Protein AF-A0A353H837-F1 (afdb_monomer_lite)

Radius of gyration: 48.07 Å; chains: 1; bounding box: 101×65×118 Å

Secondary structure (DSSP, 8-state):
--PPP---THHHHHHHHHHHHHHHHHHHHHHHHHSSS-HHHHHHHHHHHHHHHHHHHHHHHHHHHHHHHHHHHHH-HHHHHHHHHHTS----TT------------SSS---HHHHHHHHHHHHHHHHHHHHH----

Sequence (137 aa):
MRRYSKLSSKKGKFWKILLILFFGLAVIVAWLGFGERGLIKLYRTEKERQTHINQINKLAEENRLLREEVHRLRTDMGYVEYVARKQLNMIKPNEVIYRFKKQRISDNGVRPLTQIEQHDRKTEKSEREVRQNGEPR

Structure (mmCIF, N/CA/C/O backbone):
data_AF-A0A353H837-F1
#
_entry.id   AF-A0A353H837-F1
#
loop_
_atom_site.group_PDB
_atom_site.id
_atom_site.type_symbol
_atom_site.label_atom_id
_atom_site.label_alt_id
_atom_site.label_comp_id
_atom_site.label_asym_id
_atom_site.label_entity_id
_atom_site.label_seq_id
_atom_site.pdbx_PDB_ins_code
_atom_site.Cartn_x
_atom_site.Cartn_y
_atom_site.Cartn_z
_atom_site.occupancy
_atom_site.B_iso_or_equiv
_atom_site.auth_seq_id
_atom_site.auth_comp_id
_atom_site.auth_asym_id
_atom_site.auth_atom_id
_atom_site.pdbx_PDB_model_num
ATOM 1 N N . MET A 1 1 ? -36.875 23.862 77.654 1.00 43.75 1 MET A N 1
ATOM 2 C CA . MET A 1 1 ? -36.172 24.138 76.381 1.00 43.75 1 MET A CA 1
ATOM 3 C C . MET A 1 1 ? -35.920 22.828 75.630 1.00 43.75 1 MET A C 1
ATOM 5 O O . MET A 1 1 ? -35.504 21.866 76.251 1.00 43.75 1 MET A O 1
ATOM 9 N N . ARG A 1 2 ? -36.221 22.828 74.321 1.00 55.62 2 ARG A N 1
ATOM 10 C CA . ARG A 1 2 ? -35.818 21.905 73.229 1.00 55.62 2 ARG A CA 1
ATOM 11 C C . ARG A 1 2 ? -35.977 20.381 73.435 1.00 55.62 2 ARG A C 1
ATOM 13 O O . ARG A 1 2 ? -35.043 19.675 73.791 1.00 55.62 2 ARG A O 1
ATOM 20 N N . ARG A 1 3 ? -37.164 19.872 73.065 1.00 48.41 3 ARG A N 1
ATOM 21 C CA . ARG A 1 3 ? -37.427 18.456 72.739 1.00 48.41 3 ARG A CA 1
ATOM 22 C C . ARG A 1 3 ? -36.822 18.122 71.368 1.00 48.41 3 ARG A C 1
ATOM 24 O O . ARG A 1 3 ? -37.218 18.723 70.374 1.00 48.41 3 ARG A O 1
ATOM 31 N N . TYR A 1 4 ? -35.921 17.145 71.310 1.00 58.22 4 TYR A N 1
ATOM 32 C CA . TYR A 1 4 ? -35.435 16.572 70.052 1.00 58.22 4 TYR A CA 1
ATOM 33 C C . TYR A 1 4 ? -36.380 15.469 69.562 1.00 58.22 4 TYR A C 1
ATOM 35 O O . TYR A 1 4 ? -36.713 14.533 70.290 1.00 58.22 4 TYR A O 1
ATOM 43 N N . SER A 1 5 ? -36.833 15.603 68.318 1.00 50.88 5 SER A N 1
ATOM 44 C CA . SER A 1 5 ? -37.738 14.684 67.638 1.00 50.88 5 SER A CA 1
ATOM 45 C C . SER A 1 5 ? -36.984 13.454 67.123 1.00 50.88 5 SER A C 1
ATOM 47 O O . SER A 1 5 ? -36.099 13.536 66.273 1.00 50.88 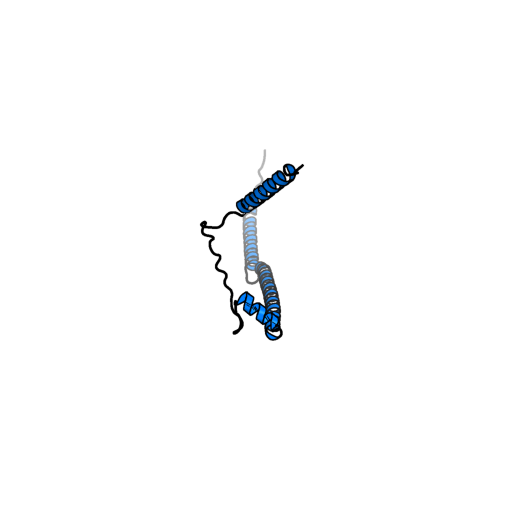5 SER A O 1
ATOM 49 N N . LYS A 1 6 ? -37.371 12.274 67.621 1.00 51.84 6 LYS A N 1
ATOM 50 C CA . LYS A 1 6 ? -37.032 10.979 67.016 1.00 51.84 6 LYS A CA 1
ATOM 51 C C . LYS A 1 6 ? -37.671 10.905 65.628 1.00 51.84 6 LYS A C 1
ATOM 53 O O . LYS A 1 6 ? -38.841 10.556 65.501 1.00 51.84 6 LYS A O 1
ATOM 58 N N . LEU A 1 7 ? -36.906 11.185 64.580 1.00 57.34 7 LEU A N 1
ATOM 59 C CA . LEU A 1 7 ? -37.322 10.903 63.210 1.00 57.34 7 LEU A CA 1
ATOM 60 C C . LEU A 1 7 ? -36.711 9.583 62.734 1.00 57.34 7 LEU A C 1
ATOM 62 O O . LEU A 1 7 ? -35.609 9.521 62.205 1.00 57.34 7 LEU A O 1
ATOM 66 N N . SER A 1 8 ? -37.510 8.532 62.934 1.00 53.00 8 SER A N 1
ATOM 67 C CA . SER A 1 8 ? -37.722 7.418 62.003 1.00 53.00 8 SER A CA 1
ATOM 68 C C . SER A 1 8 ? -36.471 6.791 61.361 1.00 53.00 8 SER A C 1
ATOM 70 O O . SER A 1 8 ? -36.066 7.092 60.238 1.00 53.00 8 SER A O 1
ATOM 72 N N . SER A 1 9 ? -35.959 5.776 62.058 1.00 54.84 9 SER A N 1
ATOM 73 C CA . SER A 1 9 ? -34.919 4.809 61.666 1.00 54.84 9 SER A CA 1
ATOM 74 C C . SER A 1 9 ? -35.256 3.946 60.420 1.00 54.84 9 SER A C 1
ATOM 76 O O . SER A 1 9 ? -34.477 3.078 60.027 1.00 54.84 9 SER A O 1
ATOM 78 N N . LYS A 1 10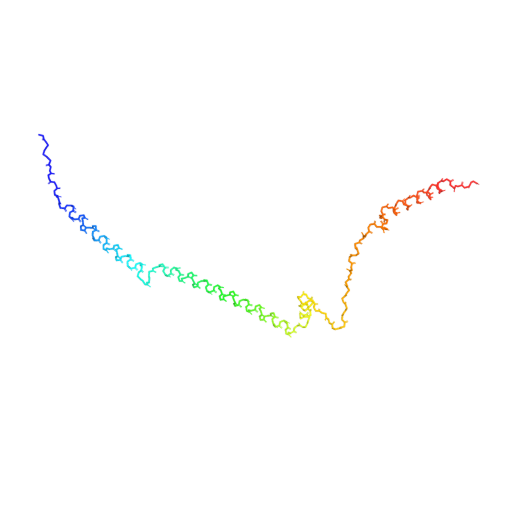 ? -36.375 4.181 59.713 1.00 57.06 10 LYS A N 1
ATOM 79 C CA . LYS A 1 10 ? -36.697 3.435 58.477 1.00 57.06 10 LYS A CA 1
ATOM 80 C C . LYS A 1 10 ? -35.833 3.834 57.273 1.00 57.06 10 LYS A C 1
ATOM 82 O O . LYS A 1 10 ? -35.653 3.009 56.380 1.00 57.06 10 LYS A O 1
ATOM 87 N N . LYS A 1 11 ? -35.248 5.041 57.258 1.00 60.38 11 LYS A N 1
ATOM 88 C CA . LYS A 1 11 ? -34.463 5.553 56.115 1.00 60.38 11 LYS A CA 1
ATOM 89 C C . LYS A 1 11 ? -33.262 4.673 55.765 1.00 60.38 11 LYS A C 1
ATOM 91 O O . LYS A 1 11 ? -33.011 4.457 54.590 1.00 60.38 11 LYS A O 1
ATOM 96 N N . GLY A 1 12 ? -32.579 4.101 56.761 1.00 66.06 12 GLY A N 1
ATOM 97 C CA . GLY A 1 12 ? -31.418 3.233 56.528 1.00 66.06 12 GLY A CA 1
ATOM 98 C C . GLY A 1 12 ? -31.774 1.905 55.854 1.00 66.06 12 GLY A C 1
ATOM 99 O O . GLY A 1 12 ? -31.024 1.427 55.011 1.00 66.06 12 GLY A O 1
ATOM 100 N N . LYS A 1 13 ? -32.941 1.323 56.172 1.00 74.88 13 LYS A N 1
ATOM 101 C CA . LYS A 1 13 ? -33.422 0.104 55.499 1.00 74.88 13 LYS A CA 1
ATOM 102 C C . LYS A 1 13 ? -33.865 0.411 54.066 1.00 74.88 13 LYS A C 1
ATOM 104 O O . LYS A 1 13 ? -33.485 -0.316 53.159 1.00 74.88 13 LYS A O 1
ATOM 109 N N . PHE A 1 14 ? -34.578 1.522 53.857 1.00 78.75 14 PHE A N 1
ATOM 110 C CA . PHE A 1 14 ? -34.956 1.991 52.517 1.00 78.75 14 PHE A CA 1
ATOM 111 C C . PHE A 1 14 ? -33.745 2.330 51.644 1.00 78.75 14 PHE A C 1
ATOM 113 O O . PHE A 1 14 ? -33.719 1.947 50.482 1.00 78.75 14 PHE A O 1
ATOM 120 N N . TRP A 1 15 ? -32.717 2.975 52.201 1.00 84.19 15 TRP A N 1
ATOM 121 C CA . TRP A 1 15 ? -31.469 3.247 51.486 1.00 84.19 15 TRP A CA 1
ATOM 122 C C . TRP A 1 15 ? -30.742 1.967 51.086 1.00 84.19 15 TRP A C 1
ATOM 124 O O . TRP A 1 15 ? -30.274 1.872 49.961 1.00 84.19 15 TRP A O 1
ATOM 134 N N . LYS A 1 16 ? -30.699 0.955 51.962 1.00 85.44 16 LYS A N 1
ATOM 135 C CA . LYS A 1 16 ? -30.124 -0.357 51.622 1.00 85.44 16 LYS A CA 1
ATOM 136 C C . LYS A 1 16 ? -30.888 -1.042 50.485 1.00 85.44 16 LYS A C 1
ATOM 138 O O . LYS A 1 16 ? -30.262 -1.586 49.585 1.00 85.44 16 LYS A O 1
ATOM 143 N N . ILE A 1 17 ? -32.221 -0.977 50.499 1.00 87.31 17 ILE A N 1
ATOM 144 C CA . ILE A 1 17 ? -33.076 -1.532 49.435 1.00 87.31 17 ILE A CA 1
ATOM 145 C C . ILE A 1 17 ? -32.866 -0.780 48.116 1.00 87.31 17 ILE A C 1
ATOM 147 O O . ILE A 1 17 ? -32.737 -1.410 47.071 1.00 87.31 17 ILE A O 1
ATOM 151 N N . LEU A 1 18 ? -32.763 0.549 48.165 1.00 88.75 18 LEU A N 1
ATOM 152 C CA . LEU A 1 18 ? -32.483 1.371 46.989 1.00 88.75 18 LEU A CA 1
ATOM 153 C C . LEU A 1 18 ? -31.087 1.083 46.418 1.00 88.75 18 LEU A C 1
ATOM 155 O O . LEU A 1 18 ? -30.934 1.000 45.204 1.00 88.75 18 LEU A O 1
ATOM 159 N N . LEU A 1 19 ? -30.091 0.864 47.283 1.00 90.31 19 LEU A N 1
ATOM 160 C CA . LEU A 1 19 ? -28.731 0.503 46.884 1.00 90.31 19 LEU A CA 1
ATOM 161 C C . LEU A 1 19 ? -28.691 -0.868 46.194 1.00 90.31 19 LEU A C 1
ATOM 163 O O . LEU A 1 19 ? -28.047 -1.015 45.162 1.00 90.31 19 LEU A O 1
ATOM 167 N N . ILE A 1 20 ? -29.410 -1.856 46.736 1.00 90.88 20 ILE A N 1
ATOM 168 C CA . ILE A 1 20 ? -29.529 -3.201 46.153 1.00 90.88 20 ILE A CA 1
ATOM 169 C C . ILE A 1 20 ? -30.242 -3.149 44.801 1.00 90.88 20 ILE A C 1
ATOM 171 O O . ILE A 1 20 ? -29.789 -3.783 43.851 1.00 90.88 20 ILE A O 1
ATOM 175 N N . LEU A 1 21 ? -31.322 -2.371 44.692 1.00 90.88 21 LEU A N 1
ATOM 176 C CA . LEU A 1 21 ? -32.049 -2.202 43.436 1.00 90.88 21 LEU A CA 1
ATOM 177 C C . LEU A 1 21 ? -31.179 -1.520 42.374 1.00 90.88 21 LEU A C 1
ATOM 179 O O . LEU A 1 21 ? -31.134 -1.969 41.231 1.00 90.88 21 LEU A O 1
ATOM 183 N N . PHE A 1 22 ? -30.451 -0.472 42.761 1.00 91.38 22 PHE A N 1
ATOM 184 C CA . PHE A 1 22 ? -29.516 0.220 41.881 1.00 91.38 22 PHE A CA 1
ATOM 185 C C . PHE A 1 22 ? -28.382 -0.702 41.425 1.00 91.38 22 PHE A C 1
ATOM 187 O O . PHE A 1 22 ? -28.046 -0.726 40.245 1.00 91.38 22 PHE A O 1
ATOM 194 N N . PHE A 1 23 ? -27.832 -1.508 42.335 1.00 90.94 23 PHE A N 1
ATOM 195 C CA . PHE A 1 23 ? -26.787 -2.474 42.011 1.00 90.94 23 PHE A CA 1
ATOM 196 C C . PHE A 1 23 ? -27.293 -3.573 41.068 1.00 90.94 23 PHE A C 1
ATOM 198 O O . PHE A 1 23 ? -26.628 -3.889 40.087 1.00 90.94 23 PHE A O 1
ATOM 205 N N . GLY A 1 24 ? -28.499 -4.103 41.300 1.00 89.12 24 GLY A N 1
ATOM 206 C CA . GLY A 1 24 ? -29.136 -5.062 40.394 1.00 89.12 24 GLY A CA 1
ATOM 207 C C . GLY A 1 24 ? -29.373 -4.477 39.000 1.00 89.12 24 GLY A C 1
ATOM 208 O O . GLY A 1 24 ? -29.048 -5.113 38.000 1.00 89.12 24 GLY A O 1
ATOM 209 N N . LEU A 1 25 ? -29.856 -3.234 38.923 1.00 87.50 25 LEU A N 1
ATOM 210 C CA . LEU A 1 25 ? -30.044 -2.534 37.652 1.00 87.50 25 LEU A CA 1
ATOM 211 C C . LEU A 1 25 ? -28.709 -2.280 36.940 1.00 87.50 25 LEU A C 1
ATOM 213 O O . LEU A 1 25 ? -28.619 -2.469 35.731 1.00 87.50 25 LEU A O 1
ATOM 217 N N . ALA A 1 26 ? -27.658 -1.920 37.679 1.00 85.38 26 ALA A N 1
ATOM 218 C CA . ALA A 1 26 ? -26.316 -1.743 37.135 1.00 85.38 26 ALA A CA 1
ATOM 219 C C . ALA A 1 26 ? -25.749 -3.052 36.568 1.00 85.38 26 ALA A C 1
ATOM 221 O O . ALA A 1 26 ? -25.153 -3.033 35.495 1.00 85.38 26 ALA A O 1
ATOM 222 N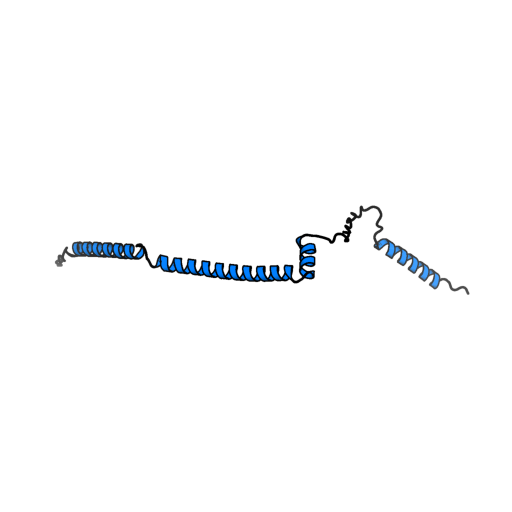 N . VAL A 1 27 ? -25.979 -4.189 37.234 1.00 83.62 27 VAL A N 1
ATOM 223 C CA . VAL A 1 27 ? -25.580 -5.511 36.725 1.00 83.62 27 VAL A CA 1
ATOM 224 C C . VAL A 1 27 ? -26.367 -5.876 35.470 1.00 83.62 27 VAL A C 1
ATOM 226 O O . VAL A 1 27 ? -25.768 -6.379 34.530 1.00 83.62 27 VAL A O 1
ATOM 229 N N . ILE A 1 28 ? -27.667 -5.576 35.399 1.00 81.56 28 ILE A N 1
ATOM 230 C CA . ILE A 1 28 ? -28.480 -5.813 34.193 1.00 81.56 28 ILE A CA 1
ATOM 231 C C . ILE A 1 28 ? -27.999 -4.939 33.030 1.00 81.56 28 ILE A C 1
ATOM 233 O O . ILE A 1 28 ? -27.838 -5.438 31.922 1.00 81.56 28 ILE A O 1
ATOM 237 N N . VAL A 1 29 ? -27.724 -3.654 33.267 1.00 79.50 29 VAL A N 1
ATOM 238 C CA . VAL A 1 29 ? -27.199 -2.734 32.243 1.00 79.50 29 VAL A CA 1
ATOM 239 C C . VAL A 1 29 ? -25.791 -3.140 31.809 1.00 79.50 29 VAL A C 1
ATOM 241 O O . VAL A 1 29 ? -25.488 -3.108 30.619 1.00 79.50 29 VAL A O 1
ATOM 244 N N . ALA A 1 30 ? -24.943 -3.575 32.742 1.00 76.12 30 ALA A N 1
ATOM 245 C CA . ALA A 1 30 ? -23.632 -4.126 32.428 1.00 76.12 30 ALA A CA 1
ATOM 246 C C . ALA A 1 30 ? -23.768 -5.418 31.616 1.00 76.12 30 ALA A C 1
ATOM 248 O O . ALA A 1 30 ? -23.134 -5.540 30.580 1.00 76.12 30 ALA A O 1
ATOM 249 N N . TRP A 1 31 ? -24.643 -6.347 31.998 1.00 72.81 31 TRP A N 1
ATOM 250 C CA . TRP A 1 31 ? -24.886 -7.574 31.239 1.00 72.81 31 TRP A CA 1
ATOM 251 C C . TRP A 1 31 ? -25.450 -7.277 29.849 1.00 72.81 31 TRP A C 1
ATOM 253 O O . TRP A 1 31 ? -25.048 -7.907 28.883 1.00 72.81 31 TRP A O 1
ATOM 263 N N . LEU A 1 32 ? -26.328 -6.286 29.705 1.00 69.50 32 LEU A N 1
ATOM 264 C CA . LEU A 1 32 ? -26.882 -5.890 28.410 1.00 69.50 32 LEU A CA 1
ATOM 265 C C . LEU A 1 32 ? -25.848 -5.148 27.541 1.00 69.50 32 LEU A C 1
ATOM 267 O O . LEU A 1 32 ? -25.856 -5.270 26.319 1.00 69.50 32 LEU A O 1
ATOM 271 N N . GLY A 1 33 ? -24.931 -4.407 28.169 1.00 65.62 33 GLY A N 1
ATOM 272 C CA . GLY A 1 33 ? -23.817 -3.727 27.506 1.00 65.62 33 GLY A CA 1
ATOM 273 C C . GLY A 1 33 ? -22.645 -4.648 27.145 1.00 65.62 33 GLY A C 1
ATOM 274 O O . GLY A 1 33 ? -21.994 -4.426 26.125 1.00 65.62 33 GLY A O 1
ATOM 275 N N . PHE A 1 34 ? -22.391 -5.684 27.947 1.00 64.00 34 PHE A N 1
ATOM 276 C CA . PHE A 1 34 ? -21.302 -6.656 27.777 1.00 64.00 34 PHE A CA 1
ATOM 277 C C . PHE A 1 34 ? -21.758 -7.993 27.160 1.00 64.00 34 PHE A C 1
ATOM 279 O O . PHE A 1 34 ? -20.921 -8.775 26.715 1.00 64.00 34 PHE A O 1
ATOM 286 N N . GLY A 1 35 ? -23.061 -8.265 27.094 1.00 56.34 35 GLY A N 1
ATOM 287 C CA . GLY A 1 35 ? -23.637 -9.515 26.602 1.00 56.34 35 GLY A CA 1
ATOM 288 C C . GL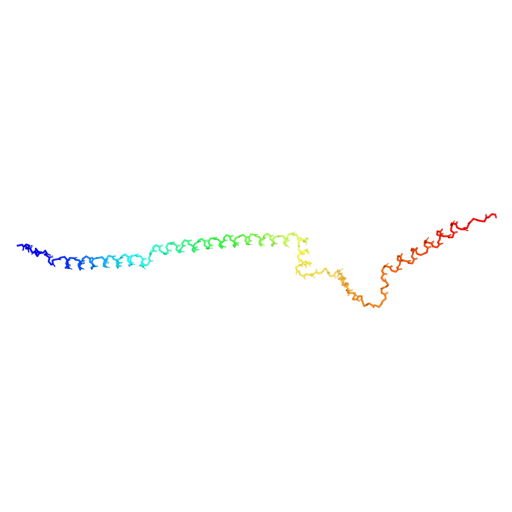Y A 1 35 ? -23.800 -9.510 25.089 1.00 56.34 35 GLY A C 1
ATOM 289 O O . GLY A 1 35 ? -24.699 -8.865 24.564 1.00 56.34 35 GLY A O 1
ATOM 290 N N . GLU A 1 36 ? -22.907 -10.230 24.405 1.00 54.00 36 GLU A N 1
ATOM 291 C CA . GLU A 1 36 ? -22.964 -10.781 23.032 1.00 54.00 36 GLU A CA 1
ATOM 292 C C . GLU A 1 36 ? -23.267 -9.853 21.830 1.00 54.00 36 GLU A C 1
ATOM 294 O O . GLU A 1 36 ? -22.855 -10.174 20.710 1.00 54.00 36 GLU A O 1
ATOM 299 N N . ARG A 1 37 ? -23.894 -8.683 22.011 1.00 54.75 37 ARG A N 1
ATOM 300 C CA . ARG A 1 37 ? -24.254 -7.705 20.963 1.00 54.75 37 ARG A CA 1
ATOM 301 C C . ARG A 1 37 ? -24.191 -6.238 21.428 1.00 54.75 37 ARG A C 1
ATOM 303 O O . ARG A 1 37 ? -24.848 -5.385 20.840 1.00 54.75 37 ARG A O 1
ATOM 310 N N . GLY A 1 38 ? -23.428 -5.925 22.475 1.00 59.03 38 GLY A N 1
ATOM 311 C CA . GLY A 1 38 ? -23.310 -4.555 22.990 1.00 59.03 38 GLY A CA 1
ATOM 312 C C . GLY A 1 38 ? -22.817 -3.540 21.946 1.00 59.03 38 GLY A C 1
ATOM 313 O O . GLY A 1 38 ? -22.019 -3.877 21.070 1.00 59.03 38 GLY A O 1
ATOM 314 N N . LEU A 1 39 ? -23.259 -2.279 22.073 1.00 55.25 39 LEU A N 1
ATOM 315 C CA . LEU A 1 39 ? -22.985 -1.120 21.191 1.00 55.25 39 LEU A CA 1
ATOM 316 C C . LEU A 1 39 ? -21.504 -0.943 20.793 1.00 55.25 39 LEU A C 1
ATOM 318 O O . LEU A 1 39 ? -21.195 -0.415 19.726 1.00 55.25 39 LEU A 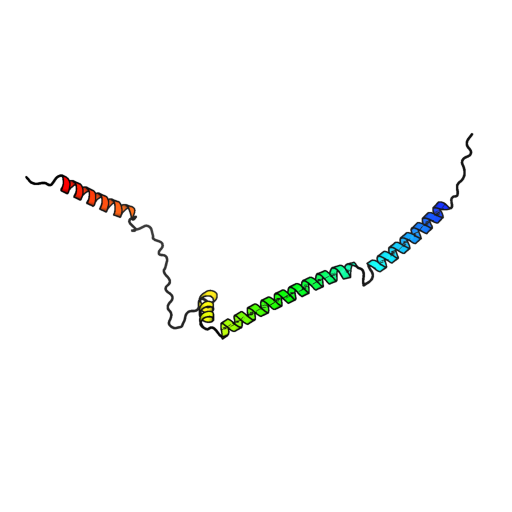O 1
ATOM 322 N N . ILE A 1 40 ? -20.585 -1.435 21.625 1.00 57.31 40 ILE A N 1
ATOM 323 C CA . ILE A 1 40 ? -19.137 -1.464 21.377 1.00 57.31 40 ILE A CA 1
ATOM 324 C C . ILE A 1 40 ? -18.781 -2.322 20.154 1.00 57.31 40 ILE A C 1
ATOM 326 O O . ILE A 1 40 ? -17.897 -1.950 19.382 1.00 57.31 40 ILE A O 1
ATOM 330 N N . LYS A 1 41 ? -19.480 -3.442 19.930 1.00 54.72 41 LYS A N 1
ATOM 331 C CA . LYS A 1 41 ? -19.260 -4.308 18.766 1.00 54.72 41 LYS A CA 1
ATOM 332 C C . LYS A 1 41 ? -19.776 -3.651 17.488 1.00 54.72 41 LYS A C 1
ATOM 334 O O . LYS A 1 41 ? -19.085 -3.716 16.486 1.00 54.72 41 LYS A O 1
ATOM 339 N N . LEU A 1 42 ? -20.901 -2.930 17.531 1.00 56.62 42 LEU A N 1
ATOM 340 C CA . LEU A 1 42 ? -21.402 -2.189 16.365 1.00 56.62 42 LEU A CA 1
ATOM 341 C C . LEU A 1 42 ? -20.415 -1.092 15.928 1.00 56.62 42 LEU A C 1
ATOM 343 O O . LEU A 1 42 ? -20.129 -0.953 14.742 1.00 56.62 42 LEU A O 1
ATOM 347 N N . TYR A 1 43 ? -19.809 -0.387 16.889 1.00 55.97 43 TYR A N 1
ATOM 348 C CA . TYR A 1 43 ? -18.797 0.633 16.596 1.00 55.97 43 TYR A CA 1
ATOM 349 C C . TYR A 1 43 ? -17.470 0.041 16.093 1.00 55.97 43 TYR A C 1
ATOM 351 O O . TYR A 1 43 ? -16.785 0.645 15.266 1.00 55.97 43 TYR A O 1
ATOM 359 N N . ARG A 1 44 ? -17.095 -1.152 16.572 1.00 55.69 44 ARG A N 1
ATOM 360 C CA . ARG A 1 44 ? -15.872 -1.841 16.135 1.00 55.69 44 ARG A CA 1
ATOM 361 C C . ARG A 1 44 ? -16.042 -2.515 14.772 1.00 55.69 44 ARG A C 1
ATOM 363 O O . ARG A 1 44 ? -15.152 -2.405 13.935 1.00 55.69 44 ARG A O 1
ATOM 370 N N . THR A 1 45 ? -17.200 -3.121 14.520 1.00 55.75 45 THR A N 1
ATOM 371 C CA . THR A 1 45 ? -17.534 -3.784 13.255 1.00 55.75 45 THR A CA 1
ATOM 372 C C . THR A 1 45 ? -17.684 -2.788 12.109 1.00 55.75 45 THR A C 1
ATOM 374 O O . THR A 1 45 ? -17.252 -3.098 11.004 1.00 55.75 45 THR A O 1
ATOM 377 N N . GLU A 1 46 ? -18.188 -1.571 12.345 1.00 59.06 46 GLU A N 1
ATOM 378 C CA . GLU A 1 46 ? -18.207 -0.550 11.287 1.00 59.06 46 GLU A CA 1
ATOM 379 C C . GLU A 1 46 ? -16.785 -0.119 10.899 1.00 59.06 46 GLU A C 1
ATOM 381 O O . GLU A 1 46 ? -16.470 0.035 9.721 1.00 59.06 46 GLU A O 1
ATOM 386 N N . LYS A 1 47 ? -15.878 -0.008 11.877 1.00 58.75 47 LYS A N 1
ATOM 387 C CA . LYS A 1 47 ? -14.480 0.349 11.607 1.00 58.75 47 LYS A CA 1
ATOM 388 C C . LYS A 1 47 ? -13.750 -0.751 10.832 1.00 58.75 47 LYS A C 1
ATOM 390 O O . LYS A 1 47 ? -13.032 -0.446 9.883 1.00 58.75 47 LYS A O 1
ATOM 395 N N . GLU A 1 48 ? -13.975 -2.014 11.191 1.00 60.66 48 GLU A N 1
ATOM 396 C CA . GLU A 1 48 ? -13.436 -3.175 10.468 1.00 60.66 48 GLU A CA 1
ATOM 397 C C . GLU A 1 48 ? -14.008 -3.259 9.043 1.00 60.66 48 GLU A C 1
ATOM 399 O O . GLU A 1 48 ? -13.261 -3.411 8.073 1.00 60.66 48 GLU A O 1
ATOM 404 N N . ARG A 1 49 ? -15.317 -3.038 8.881 1.00 61.81 49 ARG A N 1
ATOM 405 C CA . ARG A 1 49 ? -15.982 -3.007 7.573 1.00 61.81 49 ARG A CA 1
ATOM 406 C C . ARG A 1 49 ? -15.397 -1.932 6.661 1.00 61.81 49 ARG A C 1
ATOM 408 O O . ARG A 1 49 ? -15.086 -2.223 5.508 1.00 61.81 49 ARG A O 1
ATOM 415 N N . GLN A 1 50 ? -15.167 -0.727 7.178 1.00 66.62 50 GLN A N 1
ATOM 416 C CA . GLN A 1 50 ? -14.552 0.352 6.404 1.00 66.62 50 GLN A CA 1
ATOM 417 C C . GLN A 1 50 ? -13.093 0.055 6.043 1.00 66.62 50 GLN A C 1
ATOM 419 O O . GLN A 1 50 ? -12.663 0.344 4.927 1.00 66.62 50 GLN A O 1
ATOM 424 N N . THR A 1 51 ? -12.325 -0.582 6.935 1.00 72.75 51 THR A N 1
ATOM 425 C CA . THR A 1 51 ? -10.959 -1.006 6.588 1.00 72.75 51 THR A CA 1
ATOM 426 C C . THR A 1 51 ? -10.942 -2.049 5.477 1.00 72.75 51 THR A C 1
ATOM 428 O O . THR A 1 51 ? -10.130 -1.930 4.562 1.00 72.75 51 THR A O 1
ATOM 431 N N . HIS A 1 52 ? -11.860 -3.017 5.494 1.00 72.06 52 HIS A N 1
ATOM 432 C CA . HIS A 1 52 ? -11.955 -4.020 4.435 1.00 72.06 52 HIS A CA 1
ATOM 433 C C . HIS A 1 52 ? -12.415 -3.418 3.106 1.00 72.06 52 HIS A C 1
ATOM 435 O O . HIS A 1 52 ? -11.836 -3.743 2.075 1.00 72.06 52 HIS A O 1
ATOM 441 N N . ILE A 1 53 ? -13.380 -2.494 3.110 1.00 77.88 53 ILE A N 1
ATOM 442 C CA . ILE A 1 53 ? -13.813 -1.790 1.891 1.00 77.88 53 ILE A CA 1
ATOM 443 C C . ILE A 1 53 ? -12.655 -0.986 1.289 1.00 77.88 53 ILE A C 1
ATOM 445 O O . ILE A 1 53 ? -12.402 -1.071 0.089 1.00 77.88 53 ILE A O 1
ATOM 449 N N . ASN A 1 54 ? -11.898 -0.261 2.115 1.00 78.81 54 ASN A N 1
ATOM 450 C CA . ASN A 1 54 ? -10.733 0.489 1.646 1.00 78.81 54 ASN A CA 1
ATOM 451 C C . ASN A 1 54 ? -9.641 -0.428 1.081 1.00 78.81 54 ASN A C 1
ATOM 453 O O . ASN A 1 54 ? -9.035 -0.101 0.063 1.00 78.81 54 ASN A O 1
ATOM 457 N N . GLN A 1 55 ? -9.409 -1.586 1.704 1.00 83.75 55 GLN A N 1
ATOM 458 C CA . GLN A 1 55 ? -8.485 -2.590 1.177 1.00 83.75 55 GLN A CA 1
ATOM 459 C C . GLN A 1 55 ? -8.967 -3.147 -0.163 1.00 83.75 55 GLN A C 1
ATOM 461 O O . GLN A 1 55 ? -8.175 -3.213 -1.095 1.00 83.75 55 GLN A O 1
ATOM 466 N N . ILE A 1 56 ? -10.253 -3.482 -0.294 1.00 87.81 56 ILE A N 1
ATOM 467 C CA . ILE A 1 56 ? -10.839 -3.965 -1.551 1.00 87.81 56 ILE A CA 1
ATOM 468 C C . ILE A 1 56 ? -10.666 -2.924 -2.656 1.00 87.81 56 ILE A C 1
ATOM 470 O O . ILE A 1 56 ? -10.197 -3.265 -3.737 1.00 87.81 56 ILE A O 1
ATOM 474 N N . ASN A 1 57 ? -10.974 -1.657 -2.378 1.00 87.88 57 ASN A N 1
ATOM 475 C CA . ASN A 1 57 ? -10.817 -0.580 -3.354 1.00 87.88 57 ASN A CA 1
ATOM 476 C C . ASN A 1 57 ? -9.351 -0.397 -3.763 1.00 87.88 57 ASN A C 1
ATOM 478 O O . ASN A 1 57 ? -9.056 -0.258 -4.948 1.00 87.88 57 ASN A O 1
ATOM 482 N N . LYS A 1 58 ? -8.421 -0.457 -2.802 1.00 91.50 58 LYS A N 1
ATOM 483 C CA . LYS A 1 58 ? -6.986 -0.374 -3.087 1.00 91.50 58 LYS A CA 1
ATOM 484 C C . LYS A 1 58 ? -6.515 -1.545 -3.955 1.00 91.50 58 LYS A C 1
ATOM 486 O O . LYS A 1 58 ? -5.854 -1.324 -4.962 1.00 91.50 58 LYS A O 1
ATOM 491 N N . LEU A 1 59 ? -6.898 -2.773 -3.603 1.00 89.06 59 LEU A N 1
ATOM 492 C CA . LEU A 1 59 ? -6.553 -3.972 -4.371 1.00 89.06 59 LEU A CA 1
ATOM 493 C C . LEU A 1 59 ? -7.188 -3.967 -5.766 1.00 89.06 59 LEU A C 1
ATOM 495 O O . LEU A 1 59 ? -6.588 -4.485 -6.707 1.00 89.06 59 LEU A O 1
ATOM 499 N N . ALA A 1 60 ? -8.393 -3.416 -5.916 1.00 91.81 60 ALA A N 1
ATOM 500 C CA . ALA A 1 60 ? -9.054 -3.278 -7.208 1.00 91.81 60 ALA A CA 1
ATOM 501 C C . ALA A 1 60 ? -8.298 -2.299 -8.116 1.00 91.81 60 ALA A C 1
ATOM 503 O O . ALA A 1 60 ? -8.069 -2.610 -9.285 1.00 91.81 60 ALA A O 1
ATOM 504 N N . GLU A 1 61 ? -7.849 -1.169 -7.569 1.00 93.81 61 GLU A N 1
ATOM 505 C CA . GLU A 1 61 ? -7.064 -0.188 -8.317 1.00 93.81 61 GLU A CA 1
ATOM 506 C C . GLU A 1 61 ? -5.675 -0.728 -8.684 1.00 93.81 61 GLU A C 1
ATOM 508 O O . GLU A 1 61 ? -5.260 -0.631 -9.837 1.00 93.81 61 GLU A O 1
ATOM 513 N N . GLU A 1 62 ? -4.989 -1.400 -7.754 1.00 93.31 62 GLU A N 1
ATOM 514 C CA . GLU A 1 62 ? -3.726 -2.093 -8.042 1.00 93.31 62 GLU A CA 1
ATOM 515 C C . GLU A 1 62 ? -3.906 -3.151 -9.139 1.00 93.31 62 GLU A C 1
ATOM 517 O O . GLU A 1 62 ? -3.110 -3.222 -10.075 1.00 93.31 62 GLU A O 1
ATOM 522 N N . ASN A 1 63 ? -4.989 -3.935 -9.089 1.00 94.69 63 ASN A N 1
ATOM 523 C CA . ASN A 1 63 ? -5.313 -4.893 -10.146 1.00 94.69 63 ASN A CA 1
ATOM 524 C C . ASN A 1 63 ? -5.544 -4.219 -11.498 1.00 94.69 63 ASN A C 1
ATOM 526 O O . ASN A 1 63 ? -5.124 -4.761 -12.521 1.00 94.69 63 ASN A O 1
ATOM 530 N N . ARG A 1 64 ? -6.229 -3.072 -11.530 1.00 93.56 64 ARG A N 1
ATOM 531 C CA . ARG A 1 64 ? -6.478 -2.325 -12.768 1.00 93.56 64 ARG A CA 1
ATOM 532 C C . ARG A 1 64 ? -5.162 -1.867 -13.390 1.00 93.56 64 ARG A C 1
ATOM 534 O O . ARG A 1 64 ? -4.911 -2.173 -14.554 1.00 93.56 64 ARG A O 1
ATOM 541 N N . LEU A 1 65 ? -4.299 -1.239 -12.595 1.00 94.12 65 LEU A N 1
ATOM 542 C CA . LEU A 1 65 ? -2.986 -0.768 -13.036 1.00 94.12 65 LEU A CA 1
ATOM 543 C C . LEU A 1 65 ? -2.097 -1.920 -13.518 1.00 94.12 65 LEU A C 1
ATOM 545 O O . LEU A 1 65 ? -1.495 -1.830 -14.583 1.00 94.12 65 LEU A O 1
ATOM 549 N N . LEU A 1 66 ? -2.060 -3.037 -12.786 1.00 92.06 66 LEU A N 1
ATOM 550 C CA . LEU A 1 66 ? -1.296 -4.220 -13.194 1.00 92.06 66 LEU A CA 1
ATOM 551 C C . LEU A 1 66 ? -1.821 -4.830 -14.498 1.00 92.06 66 LEU A C 1
ATOM 553 O O . LEU A 1 66 ? -1.037 -5.288 -15.326 1.00 92.06 66 LEU A O 1
ATOM 557 N N . ARG A 1 67 ? -3.140 -4.843 -14.712 1.00 92.31 67 ARG A N 1
ATOM 558 C CA . ARG A 1 67 ? -3.730 -5.332 -15.969 1.00 92.31 67 ARG A CA 1
ATOM 559 C C . ARG A 1 67 ? -3.381 -4.432 -17.143 1.00 92.31 67 ARG A C 1
ATOM 561 O O . ARG A 1 67 ? -3.065 -4.949 -18.212 1.00 92.31 67 ARG A O 1
ATOM 568 N N . GLU A 1 68 ? -3.422 -3.119 -16.948 1.00 92.12 68 GLU A N 1
ATOM 569 C CA . GLU A 1 68 ? -2.980 -2.151 -17.952 1.00 92.12 68 GLU A CA 1
ATOM 570 C C . GLU A 1 68 ? -1.494 -2.341 -18.267 1.00 92.12 68 GLU A C 1
ATOM 572 O O . GLU A 1 68 ? -1.130 -2.448 -19.434 1.00 92.12 68 GLU A O 1
ATOM 577 N N . GLU A 1 69 ? -0.652 -2.503 -17.249 1.00 90.31 69 GLU A N 1
ATOM 578 C CA . GLU A 1 69 ? 0.778 -2.770 -17.411 1.00 90.31 69 GLU A CA 1
ATOM 579 C C . GLU A 1 69 ? 1.037 -4.052 -18.213 1.00 90.31 69 GLU A C 1
ATOM 581 O O . GLU A 1 69 ? 1.782 -4.043 -19.193 1.00 90.31 69 GLU A O 1
ATOM 586 N N . VAL A 1 70 ? 0.361 -5.152 -17.864 1.00 91.38 70 VAL A N 1
ATOM 587 C CA . VAL A 1 70 ? 0.438 -6.415 -18.614 1.00 91.38 70 VAL A CA 1
ATOM 588 C C . VAL A 1 70 ? -0.035 -6.230 -20.053 1.00 91.38 70 VAL A C 1
ATOM 590 O O . VAL A 1 70 ? 0.562 -6.795 -20.969 1.00 91.38 70 VAL A O 1
ATOM 593 N N . HIS A 1 71 ? -1.093 -5.451 -20.279 1.00 91.56 71 HIS A N 1
ATOM 594 C CA . HIS A 1 71 ? -1.568 -5.165 -21.627 1.00 91.56 71 HIS A CA 1
ATOM 595 C C . HIS A 1 71 ? -0.519 -4.389 -22.432 1.00 91.56 71 HIS A C 1
ATOM 597 O O . HIS A 1 71 ? -0.224 -4.767 -23.564 1.00 91.56 71 HIS A O 1
ATOM 603 N N . ARG A 1 72 ? 0.110 -3.366 -21.844 1.00 89.75 72 ARG A N 1
ATOM 604 C CA . ARG A 1 72 ? 1.176 -2.594 -22.499 1.00 89.75 72 ARG A CA 1
ATOM 605 C C . ARG A 1 72 ? 2.396 -3.456 -22.801 1.00 89.75 72 ARG A C 1
ATOM 607 O O . ARG A 1 72 ? 2.900 -3.404 -23.913 1.00 89.75 72 ARG A O 1
ATOM 614 N N . LEU A 1 73 ? 2.805 -4.321 -21.876 1.00 89.19 73 LEU A N 1
ATOM 615 C CA . LEU A 1 73 ? 3.887 -5.284 -22.106 1.00 89.19 73 LEU A CA 1
ATOM 616 C C . LEU A 1 73 ? 3.570 -6.304 -23.214 1.00 89.19 73 LEU A C 1
ATOM 618 O O . LEU A 1 73 ? 4.486 -6.848 -23.820 1.00 89.19 73 LEU A O 1
ATOM 622 N N . ARG A 1 74 ? 2.295 -6.600 -23.485 1.00 86.88 74 ARG A N 1
ATOM 623 C CA . ARG A 1 74 ? 1.906 -7.534 -24.556 1.00 86.88 74 ARG A CA 1
ATOM 624 C C . ARG A 1 74 ? 1.755 -6.860 -25.913 1.00 86.88 74 ARG A C 1
ATOM 626 O O . ARG A 1 74 ? 2.109 -7.461 -26.922 1.00 86.88 74 ARG A O 1
ATOM 633 N N . THR A 1 75 ? 1.200 -5.654 -25.935 1.00 88.56 75 THR A N 1
ATOM 634 C CA . THR A 1 75 ? 0.800 -4.980 -27.176 1.00 88.56 75 THR A CA 1
ATOM 635 C C . THR A 1 75 ? 1.880 -4.022 -27.693 1.00 88.56 75 THR A C 1
ATOM 637 O O . THR A 1 75 ? 1.975 -3.813 -28.899 1.00 88.56 75 THR A O 1
ATOM 640 N N . ASP A 1 76 ? 2.714 -3.454 -26.814 1.00 91.19 76 ASP A N 1
ATOM 641 C CA . ASP A 1 76 ? 3.714 -2.437 -27.160 1.00 91.19 76 ASP A CA 1
ATOM 642 C C . ASP A 1 76 ? 5.148 -2.968 -26.985 1.00 91.19 76 ASP A C 1
ATOM 644 O O . ASP A 1 76 ? 5.706 -3.020 -25.887 1.00 91.19 76 ASP A O 1
ATOM 648 N N . MET A 1 77 ? 5.780 -3.325 -28.106 1.00 89.50 77 MET A N 1
ATOM 649 C CA . MET A 1 77 ? 7.177 -3.776 -28.134 1.00 89.50 77 MET A CA 1
ATOM 650 C C . MET A 1 77 ? 8.175 -2.699 -27.685 1.00 89.50 77 MET A C 1
ATOM 652 O O . MET A 1 77 ? 9.208 -3.032 -27.101 1.00 89.50 77 MET A O 1
ATOM 656 N N . GLY A 1 78 ? 7.887 -1.415 -27.922 1.00 89.31 78 GLY A N 1
ATOM 657 C CA . GLY A 1 78 ? 8.748 -0.318 -27.476 1.00 89.31 78 GLY A CA 1
ATOM 658 C C . GLY A 1 78 ? 8.753 -0.196 -25.954 1.00 89.31 78 GLY A C 1
ATOM 659 O O . GLY A 1 78 ? 9.805 0.004 -25.342 1.00 89.31 78 GLY A O 1
ATOM 660 N N . TYR A 1 79 ? 7.592 -0.400 -25.331 1.00 89.25 79 TYR A N 1
ATOM 661 C CA . TYR A 1 79 ? 7.470 -0.442 -23.878 1.00 89.25 79 TYR A CA 1
ATOM 662 C C . TYR A 1 79 ? 8.224 -1.631 -23.261 1.00 89.25 79 TYR A C 1
ATOM 664 O O . TYR A 1 79 ? 8.944 -1.460 -22.275 1.00 89.25 79 TYR A O 1
ATOM 672 N N . VAL A 1 80 ? 8.150 -2.814 -23.881 1.00 90.06 80 VAL A N 1
ATOM 673 C CA . VAL A 1 80 ? 8.939 -3.990 -23.468 1.00 90.06 80 VAL A CA 1
ATOM 674 C C . VAL A 1 80 ? 10.439 -3.710 -23.537 1.00 90.06 80 VAL A C 1
ATOM 676 O O . VAL A 1 80 ? 11.161 -4.003 -22.585 1.00 90.06 80 VAL A O 1
ATOM 679 N N . GLU A 1 81 ? 10.918 -3.109 -24.629 1.00 89.94 81 GLU A N 1
ATOM 680 C CA . GLU A 1 81 ? 12.332 -2.753 -24.785 1.00 89.94 81 GLU A CA 1
ATOM 681 C C . GLU A 1 81 ? 12.789 -1.755 -23.711 1.00 89.94 81 GLU A C 1
ATOM 683 O O . GLU A 1 81 ? 13.865 -1.915 -23.125 1.00 89.94 81 GLU A O 1
ATOM 688 N N . TYR A 1 82 ? 11.959 -0.755 -23.405 1.00 91.00 82 TYR A N 1
ATOM 689 C CA . TYR A 1 82 ? 12.218 0.195 -22.327 1.00 91.00 82 TYR A CA 1
ATOM 690 C C . TYR A 1 82 ? 12.358 -0.511 -20.972 1.00 91.00 82 TYR A C 1
ATOM 692 O O . TYR A 1 82 ? 13.351 -0.294 -20.273 1.00 91.00 82 TYR A O 1
ATOM 700 N N . VAL A 1 83 ? 11.409 -1.384 -20.614 1.00 90.38 83 VAL A N 1
ATOM 701 C CA . VAL A 1 83 ? 11.440 -2.140 -19.352 1.00 90.38 83 VAL A CA 1
ATOM 702 C C . VAL A 1 83 ? 12.660 -3.062 -19.297 1.00 90.38 83 VAL A C 1
ATOM 704 O O . VAL A 1 83 ? 13.378 -3.063 -18.295 1.00 90.38 83 VAL A O 1
ATOM 707 N N . ALA A 1 84 ? 12.964 -3.772 -20.384 1.00 91.56 84 ALA A N 1
ATOM 708 C CA . ALA A 1 84 ? 14.122 -4.655 -20.479 1.00 91.56 84 ALA A CA 1
ATOM 709 C C . ALA A 1 84 ? 15.447 -3.899 -20.268 1.00 91.56 84 ALA A C 1
ATOM 711 O O . ALA A 1 84 ? 16.301 -4.345 -19.502 1.00 91.56 84 ALA A O 1
ATOM 712 N N . ARG A 1 85 ? 15.612 -2.716 -20.871 1.00 90.06 85 ARG A N 1
ATOM 713 C CA . ARG A 1 85 ? 16.830 -1.903 -20.713 1.00 90.06 85 ARG A CA 1
ATOM 714 C C . ARG A 1 85 ? 16.922 -1.212 -19.353 1.00 90.06 85 ARG A C 1
ATOM 716 O O . ARG A 1 85 ? 18.019 -1.099 -18.805 1.00 90.06 85 ARG A O 1
ATOM 723 N N . LYS A 1 86 ? 15.805 -0.713 -18.813 1.00 90.06 86 LYS A N 1
ATOM 724 C CA . LYS A 1 86 ? 15.788 0.080 -17.571 1.00 90.06 86 LYS A CA 1
ATOM 725 C C . LYS A 1 86 ? 15.768 -0.768 -16.312 1.00 90.06 86 LYS A C 1
ATOM 727 O O . LYS A 1 86 ? 16.534 -0.479 -15.402 1.00 90.06 86 LYS A O 1
ATOM 732 N N . GLN A 1 87 ? 14.892 -1.767 -16.257 1.00 88.69 87 GLN A N 1
ATOM 733 C CA . GLN A 1 87 ? 14.694 -2.577 -15.056 1.00 88.69 87 GLN A CA 1
ATOM 734 C C . GLN A 1 87 ? 15.591 -3.813 -15.046 1.00 88.69 87 GLN A C 1
ATOM 736 O O . GLN A 1 87 ? 16.081 -4.199 -13.991 1.00 88.69 87 GLN A O 1
ATOM 741 N N . LEU A 1 88 ? 15.828 -4.418 -16.215 1.00 88.38 88 LEU A N 1
ATOM 742 C CA . LEU A 1 88 ? 16.580 -5.673 -16.325 1.00 88.38 88 LEU A CA 1
ATOM 743 C C . LEU A 1 88 ? 18.000 -5.489 -16.885 1.00 88.38 88 LEU A C 1
ATOM 745 O O . LEU A 1 88 ? 18.753 -6.456 -16.953 1.00 88.38 88 LEU A O 1
ATOM 749 N N . ASN A 1 89 ? 18.371 -4.270 -17.300 1.00 87.12 89 ASN A N 1
ATOM 750 C CA . ASN A 1 89 ? 19.641 -3.958 -17.971 1.00 87.12 89 ASN A CA 1
ATOM 751 C C . ASN A 1 89 ? 19.993 -4.920 -19.125 1.00 87.12 89 ASN A C 1
ATOM 753 O O . ASN A 1 89 ? 21.167 -5.176 -19.398 1.00 87.12 89 ASN A O 1
ATOM 757 N N . MET A 1 90 ? 18.973 -5.435 -19.813 1.00 89.00 90 MET A N 1
ATOM 758 C CA . MET A 1 90 ? 19.127 -6.321 -20.962 1.00 89.00 90 MET A CA 1
ATOM 759 C C . MET A 1 90 ? 19.498 -5.525 -22.216 1.00 89.00 90 MET A C 1
ATOM 761 O O . MET A 1 90 ? 19.063 -4.387 -22.401 1.00 89.00 90 MET A O 1
ATOM 765 N N . ILE A 1 91 ? 20.282 -6.156 -23.089 1.00 86.81 91 ILE A N 1
ATOM 766 C CA . ILE A 1 91 ? 20.693 -5.632 -24.396 1.00 86.81 91 ILE A CA 1
ATOM 767 C C . ILE A 1 91 ? 20.335 -6.647 -25.480 1.00 86.81 91 ILE A C 1
ATOM 769 O O . ILE A 1 91 ? 20.253 -7.848 -25.203 1.00 86.81 91 ILE A O 1
ATOM 773 N N . LYS A 1 92 ? 20.110 -6.188 -26.714 1.00 84.69 92 LYS A N 1
ATOM 774 C CA . LYS A 1 92 ? 19.865 -7.110 -27.835 1.00 84.69 92 LYS A CA 1
ATOM 775 C C . LYS A 1 92 ? 21.140 -7.915 -28.145 1.00 84.69 92 LYS A C 1
ATOM 777 O O . LYS A 1 92 ? 22.237 -7.422 -27.883 1.00 84.69 92 LYS A O 1
ATOM 782 N N . PRO A 1 93 ? 21.035 -9.123 -28.734 1.00 83.06 93 PRO A N 1
ATOM 783 C CA . PRO A 1 93 ? 22.200 -9.965 -29.039 1.00 83.06 93 PRO A CA 1
ATOM 784 C C . PRO A 1 93 ? 23.290 -9.289 -29.888 1.00 83.06 93 PRO A C 1
ATOM 786 O O . PRO A 1 93 ? 24.437 -9.719 -29.881 1.00 83.06 93 PRO A O 1
ATOM 789 N N . ASN A 1 94 ? 22.934 -8.237 -30.623 1.00 86.25 94 ASN A N 1
ATOM 790 C CA . ASN A 1 94 ? 23.798 -7.456 -31.504 1.00 86.25 94 ASN A CA 1
ATOM 791 C C . ASN A 1 94 ? 24.184 -6.070 -30.939 1.00 86.25 94 ASN A C 1
ATOM 793 O O . ASN A 1 94 ? 24.685 -5.230 -31.685 1.00 86.25 94 ASN A O 1
ATOM 797 N N . GLU A 1 95 ? 23.952 -5.803 -29.651 1.00 85.75 95 GLU A N 1
ATOM 798 C CA . GLU A 1 95 ? 24.318 -4.547 -28.982 1.00 85.75 95 GLU A CA 1
ATOM 799 C C . GLU A 1 95 ? 25.580 -4.717 -28.115 1.00 85.75 95 GLU A C 1
ATOM 801 O O . GLU A 1 95 ? 25.788 -5.757 -27.492 1.00 85.75 95 GLU A O 1
ATOM 806 N N . VAL A 1 96 ? 26.434 -3.685 -28.046 1.00 84.06 96 VAL A N 1
ATOM 807 C CA . VAL A 1 96 ? 27.687 -3.693 -27.262 1.00 84.06 96 VAL A CA 1
ATOM 808 C C . VAL A 1 96 ? 27.647 -2.600 -26.194 1.00 84.06 96 VAL A C 1
ATOM 810 O O . VAL A 1 96 ? 27.344 -1.443 -26.481 1.00 84.06 96 VAL A O 1
ATOM 813 N N . ILE A 1 97 ? 27.976 -2.952 -24.947 1.00 83.00 97 ILE A N 1
ATOM 814 C CA . ILE A 1 97 ? 28.013 -2.002 -23.826 1.00 83.00 97 ILE A CA 1
ATOM 815 C C . ILE A 1 97 ? 29.392 -1.339 -23.752 1.00 83.00 97 ILE A C 1
ATOM 817 O O . ILE A 1 97 ? 30.380 -1.974 -23.382 1.00 83.00 97 ILE A O 1
ATOM 821 N N . TYR A 1 98 ? 29.446 -0.031 -24.000 1.00 86.12 98 TYR A N 1
ATOM 822 C CA . TYR A 1 98 ? 30.643 0.778 -23.767 1.00 86.12 98 TYR A CA 1
ATOM 823 C C . TYR A 1 98 ? 30.727 1.187 -22.293 1.00 86.12 98 TYR A C 1
ATOM 825 O O . TYR A 1 98 ? 29.958 2.019 -21.812 1.00 86.12 98 TYR A O 1
ATOM 833 N N . ARG A 1 99 ? 31.675 0.604 -21.551 1.00 85.50 99 ARG A N 1
ATOM 834 C CA . ARG A 1 99 ? 31.991 1.018 -20.175 1.00 85.50 99 ARG A CA 1
ATOM 835 C C . ARG A 1 99 ? 33.234 1.897 -20.185 1.00 85.50 99 ARG A C 1
ATOM 837 O O . ARG A 1 99 ? 34.348 1.399 -20.321 1.00 85.50 99 ARG A O 1
ATOM 844 N N . PHE A 1 100 ? 33.056 3.199 -19.992 1.00 86.12 100 PHE A N 1
ATOM 845 C CA . PHE A 1 100 ? 34.180 4.109 -19.798 1.00 86.12 100 PHE A CA 1
ATOM 846 C C . PHE A 1 100 ? 34.720 3.933 -18.379 1.00 86.12 100 PHE A C 1
ATOM 848 O O . PHE A 1 100 ? 34.040 4.237 -17.396 1.00 86.12 100 PHE A O 1
ATOM 855 N N . LYS A 1 101 ? 35.950 3.428 -18.247 1.00 79.62 101 LYS A N 1
ATOM 856 C CA . LYS A 1 101 ? 36.662 3.515 -16.972 1.00 79.62 101 LYS A CA 1
ATOM 857 C C . LYS A 1 101 ? 36.897 5.000 -16.720 1.00 79.62 101 LYS A C 1
ATOM 859 O O . LYS A 1 101 ? 37.566 5.650 -17.517 1.00 79.62 101 LYS A O 1
ATOM 864 N N . LYS A 1 102 ? 36.352 5.537 -15.623 1.00 73.12 102 LYS A N 1
ATOM 865 C CA . LYS A 1 102 ? 36.778 6.841 -15.112 1.00 73.12 102 LYS A CA 1
ATOM 866 C C . LYS A 1 102 ? 38.238 6.663 -14.733 1.00 73.12 102 LYS A C 1
ATOM 868 O O . LYS A 1 102 ? 38.539 6.141 -13.661 1.00 73.12 102 LYS A O 1
ATOM 873 N N . GLN A 1 103 ? 39.130 6.989 -15.661 1.00 65.94 103 GLN A N 1
ATOM 874 C CA . GLN A 1 103 ? 40.546 7.058 -15.383 1.00 65.94 103 GLN A CA 1
ATOM 875 C C . GLN A 1 103 ? 40.634 8.017 -14.202 1.00 65.94 103 GLN A C 1
ATOM 877 O O . GLN A 1 103 ? 40.242 9.182 -14.301 1.00 65.94 103 GLN A O 1
ATOM 882 N N . ARG A 1 104 ? 41.008 7.492 -13.028 1.00 58.88 104 ARG A N 1
ATOM 883 C CA . ARG A 1 104 ? 41.528 8.348 -11.970 1.00 58.88 104 ARG A CA 1
ATOM 884 C C . ARG A 1 104 ? 42.639 9.085 -12.694 1.00 58.88 104 ARG A C 1
ATOM 886 O O . ARG A 1 104 ? 43.576 8.438 -13.158 1.00 58.88 104 ARG A O 1
ATOM 893 N N . ILE A 1 105 ? 42.453 10.378 -12.925 1.00 61.59 105 ILE A N 1
ATOM 894 C CA . ILE A 1 105 ? 43.533 11.233 -13.376 1.00 61.59 105 ILE A CA 1
ATOM 895 C C . ILE A 1 105 ? 44.524 11.156 -12.215 1.00 61.59 105 ILE A C 1
ATOM 897 O O . ILE A 1 105 ? 44.365 11.846 -11.213 1.00 61.59 105 ILE A O 1
ATOM 901 N N . SER A 1 106 ? 45.430 10.176 -12.259 1.00 53.09 106 SER A N 1
ATOM 902 C CA . SER A 1 106 ? 46.623 10.209 -11.440 1.00 53.09 106 SER A CA 1
ATOM 903 C C . SER A 1 106 ? 47.320 11.474 -11.880 1.00 53.09 106 SER A C 1
ATOM 905 O O . SER A 1 106 ? 47.581 11.667 -13.068 1.00 53.09 106 SER A O 1
ATOM 907 N N . ASP A 1 107 ? 47.497 12.338 -10.899 1.00 58.50 107 ASP A N 1
ATOM 908 C CA . ASP A 1 107 ? 48.107 13.654 -10.921 1.00 58.50 107 ASP A CA 1
ATOM 909 C C . ASP A 1 107 ? 49.579 13.593 -11.362 1.00 58.50 107 ASP A C 1
ATOM 911 O O . ASP A 1 107 ? 50.496 13.888 -10.614 1.00 58.50 107 ASP A O 1
ATOM 915 N N . ASN A 1 108 ? 49.821 13.094 -12.570 1.00 57.56 108 ASN A N 1
ATOM 916 C CA . ASN A 1 108 ? 51.125 13.018 -13.206 1.00 57.56 108 ASN A CA 1
ATOM 917 C C . ASN A 1 108 ? 50.912 13.198 -14.708 1.00 57.56 108 ASN A C 1
ATOM 919 O O . ASN A 1 108 ? 50.862 12.240 -15.477 1.00 57.56 108 ASN A O 1
ATOM 923 N N . GLY A 1 109 ? 50.736 14.456 -15.115 1.00 60.22 109 GLY A N 1
ATOM 924 C CA . GLY A 1 109 ? 50.844 14.857 -16.519 1.00 60.22 109 GLY A CA 1
ATOM 925 C C . GLY A 1 109 ? 49.741 15.763 -17.056 1.00 60.22 109 GLY A C 1
ATOM 926 O O . GLY A 1 109 ? 49.860 16.220 -18.190 1.00 60.22 109 GLY A O 1
ATOM 927 N N . VAL A 1 110 ? 48.697 16.083 -16.287 1.00 60.31 110 VAL A N 1
ATOM 928 C CA . VAL A 1 110 ? 47.732 17.102 -16.726 1.00 60.31 110 VAL A CA 1
ATOM 929 C C . VAL A 1 110 ? 48.282 18.470 -16.354 1.00 60.31 110 VAL A C 1
ATOM 931 O O . VAL A 1 110 ? 48.146 18.917 -15.219 1.00 60.31 110 VAL A O 1
ATOM 934 N N . ARG A 1 111 ? 48.922 19.144 -17.316 1.00 62.03 111 ARG A N 1
ATOM 935 C CA . ARG A 1 111 ? 49.208 20.576 -17.178 1.00 62.03 111 ARG A CA 1
ATOM 936 C C . ARG A 1 111 ? 47.868 21.300 -16.984 1.00 62.03 111 ARG A C 1
ATOM 938 O O . ARG A 1 111 ? 47.002 21.167 -17.852 1.00 62.03 111 ARG A O 1
ATOM 945 N N . PRO A 1 112 ? 47.659 22.025 -15.872 1.00 59.72 112 PRO A N 1
ATOM 946 C CA . PRO A 1 112 ? 46.423 22.765 -15.649 1.00 59.72 112 PRO A CA 1
ATOM 947 C C . PRO A 1 112 ? 46.176 23.728 -16.816 1.00 59.72 112 PRO A C 1
ATOM 949 O O . PRO A 1 112 ? 47.117 24.394 -17.254 1.00 59.72 112 PRO A O 1
ATOM 952 N N . LEU A 1 113 ? 44.932 23.833 -17.306 1.00 57.53 113 LEU A N 1
ATOM 953 C CA . LEU A 1 113 ? 44.570 24.732 -18.420 1.00 57.53 113 LEU A CA 1
ATOM 954 C C . LEU A 1 113 ? 44.998 26.195 -18.181 1.00 57.53 113 LEU A C 1
ATOM 956 O O . LEU A 1 113 ? 45.207 26.940 -19.132 1.00 57.53 113 LEU A O 1
ATOM 960 N N . THR A 1 114 ? 45.233 26.581 -16.926 1.00 59.47 114 THR A N 1
ATOM 961 C CA . THR A 1 114 ? 45.797 27.876 -16.532 1.00 59.47 114 THR A CA 1
ATOM 962 C C . THR A 1 114 ? 47.220 28.138 -17.042 1.00 59.47 114 THR A C 1
ATOM 964 O O . THR A 1 114 ? 47.588 29.299 -17.191 1.00 59.47 114 THR A O 1
ATOM 967 N N . GLN A 1 115 ? 48.032 27.115 -17.336 1.00 55.06 115 GLN A N 1
ATOM 968 C CA . GLN A 1 115 ? 49.385 27.305 -17.888 1.00 55.06 115 GLN A CA 1
ATOM 969 C C . GLN A 1 115 ? 49.387 27.551 -19.402 1.00 55.06 115 GLN A C 1
ATOM 971 O O . GLN A 1 115 ? 50.261 28.260 -19.898 1.00 55.06 115 GLN A O 1
ATOM 976 N N . ILE A 1 116 ? 48.408 27.001 -20.126 1.00 59.81 116 ILE A N 1
ATOM 977 C CA . ILE A 1 116 ? 48.272 27.174 -21.582 1.00 59.81 116 ILE A CA 1
ATOM 978 C C . ILE A 1 116 ? 47.884 28.630 -21.879 1.00 59.81 116 ILE A C 1
ATOM 980 O O . ILE A 1 116 ? 48.526 29.303 -22.677 1.00 59.81 116 ILE A O 1
ATOM 984 N N . GLU A 1 117 ? 46.946 29.172 -21.102 1.00 61.47 117 GLU A N 1
ATOM 985 C CA . GLU A 1 117 ? 46.466 30.550 -21.250 1.00 61.47 117 GLU A CA 1
ATOM 986 C C . GLU A 1 117 ? 47.523 31.623 -20.920 1.00 61.47 117 GLU A C 1
ATOM 988 O O . GLU A 1 117 ? 47.439 32.756 -21.396 1.00 61.47 117 GLU A O 1
ATOM 993 N N . GLN A 1 118 ? 48.519 31.296 -20.088 1.00 60.56 118 GLN A N 1
ATOM 994 C CA . GLN A 1 118 ? 49.620 32.210 -19.757 1.00 60.56 118 GLN A CA 1
ATOM 995 C C . GLN A 1 118 ? 50.748 32.186 -20.788 1.00 60.56 118 GLN A C 1
ATOM 997 O O . GLN A 1 118 ? 51.420 33.205 -20.965 1.00 60.56 118 GLN A O 1
ATOM 1002 N N . HIS A 1 119 ? 50.956 31.049 -21.456 1.00 56.53 119 HIS A N 1
ATOM 1003 C CA . HIS A 1 119 ? 51.889 30.957 -22.572 1.00 56.53 119 HIS A CA 1
ATOM 1004 C C . HIS A 1 119 ? 51.374 31.801 -23.742 1.00 56.53 119 HIS A C 1
ATOM 1006 O O . HIS A 1 119 ? 52.082 32.698 -24.191 1.00 56.53 119 HIS A O 1
ATOM 1012 N N . ASP A 1 120 ? 50.101 31.636 -24.109 1.00 61.94 120 ASP A N 1
ATOM 1013 C CA . ASP A 1 120 ? 49.494 32.369 -25.225 1.00 61.94 120 ASP A CA 1
ATOM 1014 C C . ASP A 1 120 ? 49.420 33.880 -24.957 1.00 61.94 120 ASP A C 1
ATOM 1016 O O . ASP A 1 120 ? 49.748 34.682 -25.829 1.00 61.94 120 ASP A O 1
ATOM 1020 N N . ARG A 1 121 ? 49.126 34.298 -23.714 1.00 63.56 121 ARG A N 1
ATOM 1021 C CA . ARG A 1 121 ? 49.167 35.725 -23.342 1.00 63.56 121 ARG A CA 1
ATOM 1022 C C . ARG A 1 121 ? 50.567 36.335 -23.375 1.00 63.56 121 ARG A C 1
ATOM 1024 O O . ARG A 1 121 ? 50.688 37.535 -23.614 1.00 63.56 121 ARG A O 1
ATOM 1031 N N . LYS A 1 122 ? 51.625 35.560 -23.107 1.00 62.78 122 LYS A N 1
ATOM 1032 C CA . LYS A 1 122 ? 53.007 36.051 -23.236 1.00 62.78 122 LYS A CA 1
ATOM 1033 C C . LYS A 1 122 ? 53.412 36.176 -24.701 1.00 62.78 122 LYS A C 1
ATOM 1035 O O . LYS A 1 122 ? 54.011 37.190 -25.050 1.00 62.78 122 LYS A O 1
ATOM 1040 N N . THR A 1 123 ? 53.030 35.214 -25.538 1.00 64.38 123 THR A N 1
ATOM 1041 C CA . THR A 1 123 ? 53.281 35.241 -26.985 1.00 64.38 123 THR A CA 1
ATOM 1042 C C . THR A 1 123 ? 52.578 36.427 -27.645 1.00 64.38 123 THR A C 1
ATOM 1044 O O . THR A 1 123 ? 53.209 37.198 -28.368 1.00 64.38 123 THR A O 1
ATOM 1047 N N . GLU A 1 124 ? 51.319 36.677 -27.283 1.00 68.44 124 GLU A N 1
ATOM 1048 C CA . GLU A 1 124 ? 50.549 37.806 -27.810 1.00 68.44 124 GLU A CA 1
ATOM 1049 C C . GLU A 1 124 ? 51.093 39.164 -27.326 1.00 68.44 124 GLU A C 1
ATOM 1051 O O . GLU A 1 124 ? 51.065 40.155 -28.058 1.00 68.44 124 GLU A O 1
ATOM 1056 N N . LYS A 1 125 ? 51.650 39.230 -26.107 1.00 64.88 125 LYS A N 1
ATOM 1057 C CA . LYS A 1 125 ? 52.284 40.450 -25.585 1.00 64.88 125 LYS A CA 1
ATOM 1058 C C . LYS A 1 125 ? 53.629 40.736 -26.264 1.00 64.88 125 LYS A C 1
ATOM 1060 O O . LYS A 1 125 ? 53.880 41.891 -26.594 1.00 64.88 125 LYS A O 1
ATOM 1065 N N . SER A 1 126 ? 54.435 39.706 -26.550 1.00 61.69 126 SER A N 1
ATOM 1066 C CA . SER A 1 126 ? 55.686 39.862 -27.309 1.00 61.69 126 SER A CA 1
ATOM 1067 C C . SER A 1 126 ? 55.452 40.258 -28.769 1.00 61.69 126 SER A C 1
ATOM 1069 O O . SER A 1 126 ? 56.182 41.088 -29.300 1.00 61.69 126 SER A O 1
ATOM 1071 N N . GLU A 1 127 ? 54.399 39.747 -29.413 1.00 63.03 127 GLU A N 1
ATOM 1072 C CA . GLU A 1 127 ? 54.052 40.138 -30.787 1.00 63.03 127 GLU A CA 1
ATOM 1073 C C . GLU A 1 127 ? 53.532 41.578 -30.874 1.00 63.03 127 GLU A C 1
ATOM 1075 O O . GLU A 1 127 ? 53.802 42.282 -31.850 1.00 63.03 127 GLU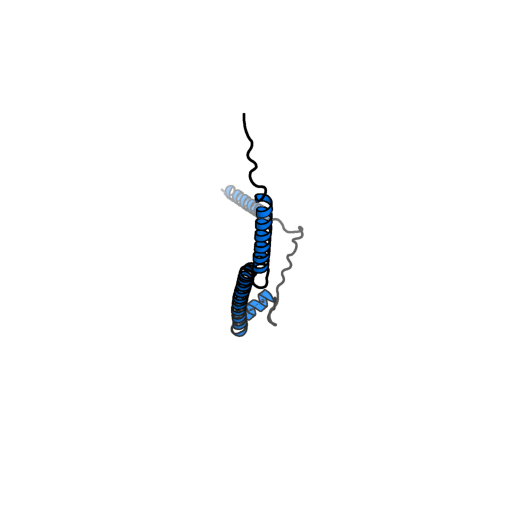 A O 1
ATOM 1080 N N . ARG A 1 128 ? 52.821 42.051 -29.844 1.00 65.44 128 ARG A N 1
ATOM 1081 C CA . ARG A 1 128 ? 52.356 43.443 -29.764 1.00 65.44 128 ARG A CA 1
ATOM 1082 C C . ARG A 1 128 ? 53.504 44.428 -29.506 1.00 65.44 128 ARG A C 1
ATOM 1084 O O . ARG A 1 128 ? 53.505 45.489 -30.119 1.00 65.44 128 ARG A O 1
ATOM 1091 N N . GLU A 1 129 ? 54.498 44.069 -28.690 1.00 65.62 129 GLU A N 1
ATOM 1092 C CA . GLU A 1 129 ? 55.704 44.890 -28.460 1.00 65.62 129 GLU A CA 1
ATOM 1093 C C . GLU A 1 129 ? 56.595 44.999 -29.711 1.00 65.62 129 GLU A C 1
ATOM 1095 O O . GLU A 1 129 ? 57.095 46.079 -30.022 1.00 65.62 129 GLU A O 1
ATOM 1100 N N . VAL A 1 130 ? 56.742 43.913 -30.482 1.00 64.69 130 VAL A N 1
ATOM 1101 C CA . VAL A 1 130 ? 57.510 43.918 -31.744 1.00 64.69 130 VAL A CA 1
ATOM 1102 C C . VAL A 1 130 ? 56.826 44.769 -32.821 1.00 64.69 130 VAL A C 1
ATOM 1104 O O . VAL A 1 130 ? 57.504 45.474 -33.564 1.00 64.69 130 VAL A O 1
ATOM 1107 N N . ARG A 1 131 ? 55.488 44.772 -32.882 1.00 63.75 131 ARG A N 1
ATOM 1108 C CA . ARG A 1 131 ? 54.725 45.623 -33.817 1.00 63.75 131 ARG A CA 1
ATOM 1109 C C . ARG A 1 131 ? 54.750 47.109 -33.460 1.00 63.75 131 ARG A C 1
ATOM 1111 O O . ARG A 1 131 ? 54.584 47.930 -34.352 1.00 63.75 131 ARG A O 1
ATOM 1118 N N . GLN A 1 132 ? 54.941 47.455 -32.187 1.00 64.38 132 GLN A N 1
ATOM 1119 C CA . GLN A 1 132 ? 55.000 48.851 -31.740 1.00 64.38 132 GLN A CA 1
ATOM 1120 C C . GLN A 1 132 ? 56.389 49.483 -31.912 1.00 64.38 132 GLN A C 1
ATOM 1122 O O . GLN A 1 132 ? 56.477 50.694 -32.086 1.00 64.38 132 GLN A O 1
ATOM 1127 N N . ASN A 1 133 ? 57.454 48.674 -31.901 1.00 64.00 133 ASN A N 1
ATOM 1128 C CA . ASN A 1 133 ? 58.844 49.143 -31.988 1.00 64.00 133 ASN A CA 1
ATOM 1129 C C . ASN A 1 133 ? 59.528 48.841 -33.338 1.00 64.00 133 ASN A C 1
ATOM 1131 O O . ASN A 1 133 ? 60.708 49.144 -33.503 1.00 64.00 133 ASN A O 1
ATOM 1135 N N . GLY A 1 134 ? 58.817 48.230 -34.291 1.00 63.31 134 GLY A N 1
ATOM 1136 C CA . GLY A 1 134 ? 59.342 47.795 -35.587 1.00 63.31 134 GLY A CA 1
ATOM 1137 C C . GLY A 1 134 ? 58.805 48.594 -36.775 1.00 63.31 134 GLY A C 1
ATOM 1138 O O . GLY A 1 134 ? 58.185 48.008 -37.656 1.00 63.31 134 GLY A O 1
ATOM 1139 N N . GLU A 1 135 ? 59.056 49.903 -36.824 1.00 60.91 135 GLU A N 1
ATOM 1140 C CA . GLU A 1 135 ? 59.017 50.667 -38.081 1.00 60.91 135 GLU A CA 1
ATOM 1141 C C . GLU A 1 135 ? 60.464 50.951 -38.523 1.00 60.91 135 GLU A C 1
ATOM 1143 O O . GLU A 1 135 ? 61.169 51.700 -37.839 1.00 60.91 135 GLU A O 1
ATOM 1148 N N . PRO A 1 136 ? 60.959 50.360 -39.627 1.00 57.72 136 PRO A N 1
ATOM 1149 C CA . PRO A 1 136 ? 62.202 50.817 -40.230 1.00 57.72 136 PRO A CA 1
ATOM 1150 C C . PRO A 1 136 ? 61.946 52.144 -40.963 1.00 57.72 136 PRO A C 1
ATOM 1152 O O . PRO A 1 136 ? 61.040 52.231 -41.791 1.00 57.72 136 PRO A O 1
ATOM 1155 N N . ARG A 1 137 ? 62.743 53.170 -40.638 1.00 53.62 137 ARG A N 1
ATOM 1156 C CA . ARG A 1 137 ? 62.906 54.362 -41.485 1.00 53.62 137 ARG A CA 1
ATOM 1157 C C . ARG A 1 137 ? 63.627 54.012 -42.779 1.00 53.62 137 ARG A C 1
ATOM 1159 O O . ARG A 1 137 ? 64.545 53.164 -42.712 1.00 53.62 137 ARG A O 1
#

pLDDT: mean 73.63, std 14.66, range [43.75, 94.69]

Foldseek 3Di:
DDDDDPPDPCVVVVVVVVVVVVVVVVVVVVCQQVPDDHPVVVVVVVVVVVVVVVVVVVVVVVVVVVVVVVVCCVPPPVVVVVCCCPVVVDDDPPDDDDDDDPPPPPPPDPDPPVVVVVVVVVVVVVVVVCVVPDDDD